Protein AF-A0A2A7X2U5-F1 (afdb_monomer_lite)

Secondary structure (DSSP, 8-state):
-EE---GGGHHHHHHHHHTTS-S-EE--HHHHHHHHHHH--

Sequence (41 aa):
MAEAGGEKKIDAIYGALKGNYIKTLITDEATAISLLNLEVK

pLDDT: mean 91.5, std 8.27, range [53.09, 97.12]

Radius of gyration: 9.32 Å; chains: 1; bounding box: 19×20×18 Å

Structure (mmCIF, N/CA/C/O backbone):
data_AF-A0A2A7X2U5-F1
#
_entry.id   AF-A0A2A7X2U5-F1
#
loop_
_atom_site.group_PDB
_atom_site.id
_atom_site.type_symbol
_atom_site.label_atom_id
_atom_site.label_alt_id
_atom_site.label_comp_id
_atom_site.label_asym_id
_atom_site.label_entity_id
_atom_site.label_seq_id
_atom_site.pdbx_PDB_ins_code
_atom_site.Cartn_x
_atom_site.Cartn_y
_atom_site.Cartn_z
_atom_site.occupancy
_atom_site.B_iso_or_equiv
_atom_site.auth_seq_id
_atom_site.auth_comp_id
_atom_site.auth_asym_id
_atom_site.auth_atom_id
_atom_site.pdbx_PDB_model_num
ATOM 1 N N . MET A 1 1 ? 3.755 -9.890 -7.254 1.00 77.88 1 MET A N 1
ATOM 2 C CA . MET A 1 1 ? 4.499 -9.525 -6.032 1.00 77.88 1 MET A CA 1
ATOM 3 C C . MET A 1 1 ? 5.362 -8.331 -6.385 1.00 77.88 1 MET A C 1
ATOM 5 O O . MET A 1 1 ? 5.930 -8.354 -7.470 1.00 77.88 1 MET A O 1
ATOM 9 N N . ALA A 1 2 ? 5.369 -7.283 -5.564 1.00 91.25 2 ALA A N 1
ATOM 10 C CA . ALA A 1 2 ? 6.102 -6.046 -5.837 1.00 91.25 2 ALA A CA 1
ATOM 11 C C . ALA A 1 2 ? 6.872 -5.574 -4.598 1.00 91.25 2 ALA A C 1
ATOM 13 O O . ALA A 1 2 ? 6.446 -5.833 -3.473 1.00 91.25 2 ALA A O 1
ATOM 14 N N . GLU A 1 3 ? 7.971 -4.860 -4.833 1.00 93.44 3 GLU A N 1
ATOM 15 C CA . GLU A 1 3 ? 8.804 -4.219 -3.814 1.00 93.44 3 GLU A CA 1
ATOM 16 C C . GLU A 1 3 ? 8.834 -2.717 -4.103 1.00 93.44 3 GLU A C 1
ATOM 18 O O . GLU A 1 3 ? 9.207 -2.298 -5.203 1.00 93.44 3 GLU A O 1
ATOM 23 N N . ALA A 1 4 ? 8.386 -1.896 -3.156 1.00 92.38 4 ALA A N 1
ATOM 24 C CA . ALA A 1 4 ? 8.363 -0.446 -3.317 1.00 92.38 4 ALA A CA 1
ATOM 25 C C . ALA A 1 4 ? 8.381 0.252 -1.956 1.00 92.38 4 ALA A C 1
ATOM 27 O O . ALA A 1 4 ? 7.853 -0.280 -0.989 1.00 92.38 4 ALA A O 1
ATOM 28 N N . GLY A 1 5 ? 8.965 1.449 -1.908 1.00 89.81 5 GLY A N 1
ATOM 29 C CA . GLY A 1 5 ? 9.071 2.269 -0.704 1.00 89.81 5 GLY A CA 1
ATOM 30 C C . GLY A 1 5 ? 9.442 3.721 -1.018 1.00 89.81 5 GLY A C 1
ATOM 31 O O . GLY A 1 5 ? 9.862 4.039 -2.143 1.00 89.81 5 GLY A O 1
ATOM 32 N N . GLY A 1 6 ? 9.281 4.590 -0.021 1.00 90.19 6 GLY A N 1
ATOM 33 C CA . GLY A 1 6 ? 9.636 6.010 -0.039 1.00 90.19 6 GLY A CA 1
ATOM 34 C C . GLY A 1 6 ? 8.459 6.969 -0.264 1.00 90.19 6 GLY A C 1
ATOM 35 O O . GLY A 1 6 ? 7.600 6.755 -1.121 1.00 90.19 6 GLY A O 1
ATOM 36 N N . GLU A 1 7 ? 8.480 8.098 0.453 1.00 81.88 7 GLU A N 1
ATOM 37 C CA . GLU A 1 7 ? 7.386 9.088 0.527 1.00 81.88 7 GLU A CA 1
ATOM 38 C C . GLU A 1 7 ? 6.923 9.636 -0.832 1.00 81.88 7 GLU A C 1
ATOM 40 O O . GLU A 1 7 ? 5.748 9.923 -1.034 1.00 81.88 7 GLU A O 1
ATOM 45 N N . LYS A 1 8 ? 7.826 9.749 -1.813 1.00 87.06 8 LYS A N 1
ATOM 46 C CA . LYS A 1 8 ? 7.486 10.277 -3.147 1.00 87.06 8 LYS A CA 1
ATOM 47 C C . LYS A 1 8 ? 6.669 9.308 -4.010 1.00 87.06 8 LYS A C 1
ATOM 49 O O . LYS A 1 8 ? 6.281 9.678 -5.114 1.00 87.06 8 LYS A O 1
ATOM 54 N N . LYS A 1 9 ? 6.463 8.063 -3.566 1.00 91.38 9 LYS A N 1
ATOM 55 C CA . LYS A 1 9 ? 5.813 6.998 -4.350 1.00 91.38 9 LYS A CA 1
ATOM 56 C C . LYS A 1 9 ? 4.477 6.530 -3.766 1.00 91.38 9 LYS A C 1
ATOM 58 O O . LYS A 1 9 ? 3.868 5.635 -4.349 1.00 91.38 9 LYS A O 1
ATOM 63 N N . ILE A 1 10 ? 4.016 7.121 -2.660 1.00 94.81 10 ILE A N 1
ATOM 64 C CA . ILE A 1 10 ? 2.839 6.644 -1.917 1.00 94.81 10 ILE A CA 1
ATOM 65 C C . ILE A 1 10 ? 1.589 6.576 -2.801 1.00 94.81 10 ILE A C 1
ATOM 67 O O . ILE A 1 10 ? 0.961 5.522 -2.860 1.00 94.81 10 ILE A O 1
ATOM 71 N N . ASP A 1 11 ? 1.277 7.629 -3.559 1.00 94.19 11 ASP A N 1
ATOM 72 C CA . ASP A 1 11 ? 0.068 7.668 -4.397 1.00 94.19 11 ASP A CA 1
ATOM 73 C C . ASP A 1 11 ? 0.067 6.587 -5.486 1.00 94.19 11 ASP A C 1
ATOM 75 O O . ASP A 1 11 ? -0.955 5.954 -5.756 1.00 94.19 11 ASP A O 1
ATOM 79 N N . ALA A 1 12 ? 1.230 6.326 -6.087 1.00 95.25 12 ALA A N 1
ATOM 80 C CA . ALA A 1 12 ? 1.379 5.296 -7.109 1.00 95.25 12 ALA A CA 1
ATOM 81 C C . ALA A 1 12 ? 1.216 3.886 -6.519 1.00 95.25 12 ALA A C 1
ATOM 83 O O . ALA A 1 12 ? 0.522 3.048 -7.096 1.00 95.25 12 ALA A O 1
ATOM 84 N N . ILE A 1 13 ? 1.826 3.631 -5.356 1.00 95.19 13 ILE A N 1
ATOM 85 C CA . ILE A 1 13 ? 1.700 2.352 -4.643 1.00 95.19 13 ILE A CA 1
ATOM 86 C C . ILE A 1 13 ? 0.243 2.135 -4.214 1.00 95.19 13 ILE A C 1
ATOM 88 O O . ILE A 1 13 ? -0.316 1.060 -4.441 1.00 95.19 13 ILE A O 1
ATOM 92 N N . TYR A 1 14 ? -0.396 3.167 -3.659 1.00 94.88 14 TYR A N 1
ATOM 93 C CA . TYR A 1 14 ? -1.792 3.128 -3.233 1.00 94.88 14 TYR A CA 1
ATOM 94 C C . TYR A 1 14 ? -2.742 2.862 -4.407 1.00 94.88 14 TYR A C 1
ATOM 96 O O . TYR A 1 14 ? -3.599 1.981 -4.326 1.00 94.88 14 TYR A O 1
ATOM 104 N N . GLY A 1 15 ? -2.539 3.545 -5.538 1.00 95.31 15 GLY A N 1
ATOM 105 C CA . GLY A 1 15 ? -3.295 3.307 -6.766 1.00 95.31 15 GLY A CA 1
ATOM 106 C C . GLY A 1 15 ? -3.131 1.881 -7.299 1.00 95.31 15 GLY A C 1
ATOM 107 O O . GLY A 1 15 ? -4.116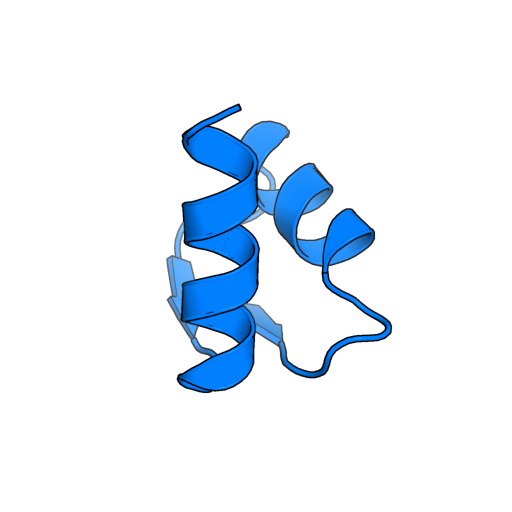 1.258 -7.694 1.00 95.31 15 GLY A O 1
ATOM 108 N N . ALA A 1 16 ? -1.918 1.320 -7.255 1.00 95.69 16 ALA A N 1
ATOM 109 C CA . ALA A 1 16 ? -1.662 -0.056 -7.683 1.00 95.69 16 ALA A CA 1
ATOM 110 C C . ALA A 1 16 ? -2.364 -1.099 -6.790 1.00 95.69 16 ALA A C 1
ATOM 112 O O . ALA A 1 16 ? -2.891 -2.091 -7.305 1.00 95.69 16 ALA A O 1
ATOM 113 N N . LEU A 1 17 ? -2.406 -0.862 -5.472 1.00 94.06 17 LEU A N 1
ATOM 114 C CA . LEU A 1 17 ? -3.133 -1.693 -4.504 1.00 94.06 17 LEU A CA 1
ATOM 115 C C . LEU A 1 17 ? -4.651 -1.606 -4.715 1.00 94.06 17 LEU A C 1
ATOM 117 O O . LEU A 1 17 ? -5.301 -2.637 -4.883 1.00 94.06 17 LEU A O 1
ATOM 121 N N . LYS A 1 18 ? -5.222 -0.393 -4.769 1.00 94.00 18 LYS A N 1
ATOM 122 C CA . LYS A 1 18 ? -6.669 -0.188 -4.981 1.00 94.00 18 LYS A CA 1
ATOM 123 C C . LYS A 1 18 ? -7.138 -0.675 -6.351 1.00 94.00 18 LYS A C 1
ATOM 125 O O . LYS A 1 18 ? -8.237 -1.205 -6.467 1.00 94.00 18 LYS A O 1
ATOM 130 N N . GLY A 1 19 ? -6.292 -0.542 -7.371 1.00 95.19 19 GLY A N 1
ATOM 131 C CA . GLY A 1 19 ? -6.524 -1.091 -8.706 1.00 95.19 19 GLY A CA 1
ATOM 132 C C . GLY A 1 19 ? -6.339 -2.610 -8.802 1.00 95.19 19 GLY A C 1
ATOM 133 O O . GLY A 1 19 ? -6.547 -3.169 -9.874 1.00 95.19 19 GLY A O 1
ATOM 134 N N . ASN A 1 20 ? -5.959 -3.282 -7.706 1.00 93.12 20 ASN A N 1
ATOM 135 C CA . ASN A 1 20 ? -5.735 -4.729 -7.622 1.00 93.12 20 ASN A CA 1
ATOM 136 C C . ASN A 1 20 ? -4.672 -5.254 -8.616 1.00 93.12 20 ASN A C 1
ATOM 138 O O . ASN A 1 20 ? -4.687 -6.425 -8.997 1.00 93.12 20 ASN A O 1
ATOM 142 N N . TYR A 1 21 ? -3.728 -4.397 -9.023 1.00 96.00 21 TYR A N 1
ATOM 143 C CA . TYR A 1 21 ? -2.612 -4.755 -9.908 1.00 96.00 21 TYR A CA 1
ATOM 144 C C . TYR A 1 21 ? -1.503 -5.510 -9.167 1.00 96.00 21 TYR A C 1
ATOM 146 O O . TYR A 1 21 ? -0.741 -6.267 -9.769 1.00 96.00 21 TYR A O 1
ATOM 154 N N . ILE A 1 22 ? -1.412 -5.320 -7.848 1.00 93.62 22 ILE A N 1
ATOM 155 C CA . ILE A 1 22 ? -0.474 -6.024 -6.975 1.00 93.62 22 ILE A CA 1
ATOM 156 C C . ILE A 1 22 ? -1.211 -6.688 -5.815 1.00 93.62 22 ILE A C 1
ATOM 158 O O . ILE A 1 22 ? -1.956 -6.056 -5.075 1.00 93.62 22 ILE A O 1
ATOM 162 N N . LYS A 1 23 ? -0.977 -7.993 -5.654 1.00 93.12 23 LYS A N 1
ATOM 163 C CA . LYS A 1 23 ? -1.607 -8.811 -4.607 1.00 93.12 23 LYS A CA 1
ATOM 164 C C . LYS A 1 23 ? -0.835 -8.816 -3.285 1.00 93.12 23 LYS A C 1
ATOM 166 O O . LYS A 1 23 ? -1.429 -8.981 -2.227 1.00 93.12 23 LYS A O 1
ATOM 171 N N . THR A 1 24 ? 0.484 -8.662 -3.360 1.00 94.94 24 THR A N 1
ATOM 172 C CA . THR A 1 24 ? 1.408 -8.695 -2.219 1.00 94.94 24 THR A CA 1
ATOM 173 C C . THR A 1 24 ? 2.483 -7.640 -2.445 1.00 94.94 24 THR A C 1
ATOM 175 O O . THR A 1 24 ? 3.124 -7.650 -3.505 1.00 94.94 24 THR A O 1
ATOM 178 N N . LEU A 1 25 ? 2.657 -6.756 -1.461 1.00 96.06 25 LEU A N 1
ATOM 179 C CA . LEU A 1 25 ? 3.649 -5.682 -1.427 1.00 96.06 25 LEU A CA 1
ATOM 180 C C . LEU A 1 25 ? 4.639 -5.946 -0.287 1.00 96.06 25 LEU A C 1
ATOM 182 O O . LEU A 1 25 ? 4.216 -6.156 0.847 1.00 96.06 25 LEU A O 1
ATOM 186 N N . ILE A 1 26 ? 5.935 -5.905 -0.589 1.00 97.12 26 ILE A N 1
ATOM 187 C CA . ILE A 1 26 ? 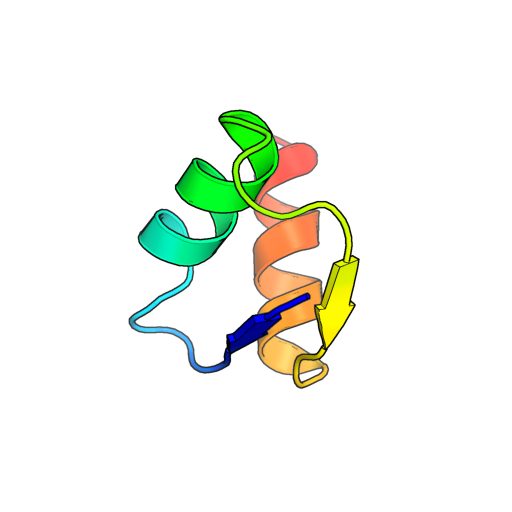7.002 -5.789 0.410 1.00 97.12 26 ILE A CA 1
ATOM 188 C C . ILE A 1 26 ? 7.461 -4.330 0.421 1.00 97.12 26 ILE A C 1
ATOM 190 O O 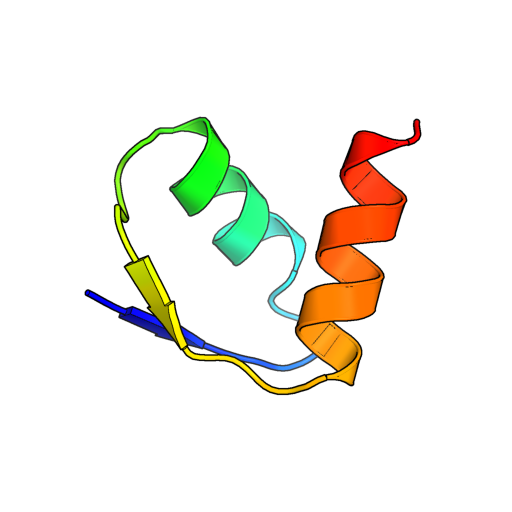. I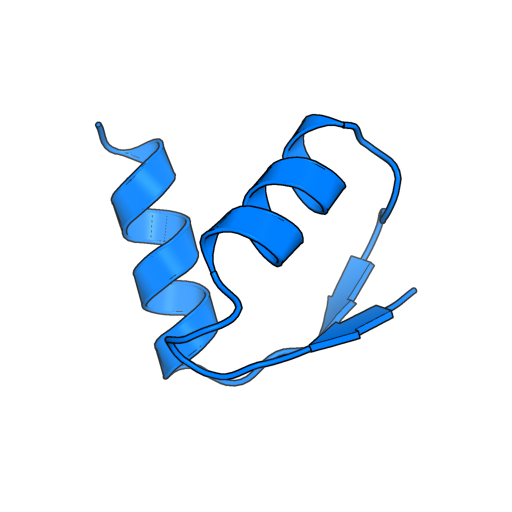LE A 1 26 ? 7.694 -3.740 -0.635 1.00 97.12 26 ILE A O 1
ATOM 194 N N . THR A 1 27 ? 7.560 -3.744 1.611 1.00 96.81 27 THR A N 1
ATOM 195 C CA . THR A 1 27 ? 7.838 -2.319 1.797 1.00 96.81 27 THR A CA 1
ATOM 196 C C . THR A 1 27 ? 8.510 -2.059 3.145 1.00 96.81 27 THR A C 1
ATOM 198 O O . THR A 1 27 ? 8.488 -2.915 4.029 1.00 96.81 27 THR A O 1
ATOM 201 N N . ASP A 1 28 ? 9.083 -0.868 3.308 1.00 96.12 28 ASP A N 1
ATOM 202 C CA . ASP A 1 28 ? 9.515 -0.343 4.603 1.00 96.12 28 ASP A CA 1
ATOM 203 C C . ASP A 1 28 ? 8.338 0.137 5.478 1.00 96.12 28 ASP A C 1
ATOM 205 O O . ASP A 1 28 ? 7.220 0.364 4.999 1.00 96.12 28 ASP A O 1
ATOM 209 N N . GLU A 1 29 ? 8.617 0.296 6.775 1.00 95.94 29 GLU A N 1
ATOM 210 C CA . GLU A 1 29 ? 7.659 0.715 7.804 1.00 95.94 29 GLU A CA 1
ATOM 211 C C . GLU A 1 29 ? 7.053 2.098 7.529 1.00 95.94 29 GLU A C 1
ATOM 213 O O . GLU A 1 29 ? 5.840 2.269 7.647 1.00 95.94 29 GLU A O 1
ATOM 218 N N . ALA A 1 30 ? 7.870 3.075 7.122 1.00 95.69 30 ALA A N 1
ATOM 219 C CA . ALA A 1 30 ? 7.408 4.441 6.879 1.00 95.69 30 ALA A CA 1
ATOM 220 C C . ALA A 1 30 ? 6.339 4.475 5.777 1.00 95.69 30 ALA A C 1
ATOM 222 O O . ALA A 1 30 ? 5.272 5.066 5.942 1.00 95.69 30 ALA A O 1
ATOM 223 N N . THR A 1 31 ? 6.589 3.758 4.684 1.00 95.75 31 THR A N 1
ATOM 224 C CA . THR A 1 31 ? 5.648 3.602 3.573 1.00 95.75 31 THR A CA 1
ATOM 225 C C . THR A 1 31 ? 4.376 2.870 4.007 1.00 95.75 31 THR A C 1
ATOM 227 O O . THR A 1 31 ? 3.280 3.282 3.627 1.00 95.75 31 THR A O 1
ATOM 230 N N . ALA A 1 32 ? 4.487 1.822 4.833 1.00 95.62 32 ALA A N 1
ATOM 231 C CA . ALA A 1 32 ? 3.323 1.110 5.365 1.00 95.62 32 ALA A CA 1
ATOM 232 C C . ALA A 1 32 ? 2.424 2.031 6.211 1.00 95.62 32 ALA A C 1
ATOM 234 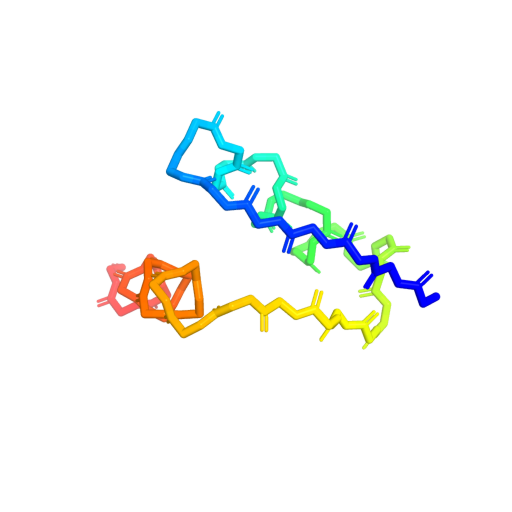O O . ALA A 1 32 ? 1.209 2.046 6.018 1.00 95.62 32 ALA A O 1
ATOM 235 N N . ILE A 1 33 ? 3.014 2.851 7.087 1.00 95.88 33 ILE A N 1
ATOM 236 C CA . ILE A 1 33 ? 2.283 3.838 7.897 1.00 95.88 33 ILE A CA 1
ATOM 237 C C . ILE A 1 33 ? 1.581 4.867 7.001 1.00 95.88 33 ILE A C 1
ATOM 239 O O . ILE A 1 33 ? 0.401 5.156 7.207 1.00 95.88 33 ILE A O 1
ATOM 243 N N . SER A 1 34 ? 2.266 5.405 5.986 1.00 95.19 34 SER A N 1
ATOM 244 C CA . SER A 1 34 ? 1.654 6.344 5.037 1.00 95.19 34 SER A CA 1
ATOM 245 C C . SER A 1 34 ? 0.450 5.737 4.315 1.00 95.19 34 SER A C 1
ATOM 247 O O . SER A 1 34 ? -0.575 6.404 4.192 1.00 95.19 34 SER A O 1
ATOM 249 N N . LEU A 1 35 ? 0.546 4.476 3.876 1.00 94.75 35 LEU A N 1
ATOM 250 C CA . LEU A 1 35 ? -0.557 3.770 3.218 1.00 94.75 35 LEU A CA 1
ATOM 251 C C . LEU A 1 35 ? -1.748 3.556 4.162 1.00 94.75 35 LEU A C 1
ATOM 253 O O . LEU A 1 35 ? -2.882 3.812 3.766 1.00 94.75 35 LEU A O 1
ATOM 257 N N . LEU A 1 36 ? -1.505 3.151 5.413 1.00 94.56 36 LEU A N 1
ATOM 258 C CA . LEU A 1 36 ? -2.564 2.969 6.415 1.00 94.56 36 LEU A CA 1
ATOM 259 C C . LEU A 1 36 ? -3.298 4.283 6.717 1.00 94.56 36 LEU A C 1
ATOM 261 O O . LEU A 1 36 ? -4.523 4.308 6.791 1.00 94.56 36 LEU A O 1
ATOM 265 N N . ASN A 1 37 ? -2.569 5.396 6.824 1.00 94.19 37 ASN A N 1
ATOM 266 C CA . ASN A 1 37 ? -3.159 6.713 7.079 1.00 94.19 37 ASN A CA 1
ATOM 267 C C . ASN A 1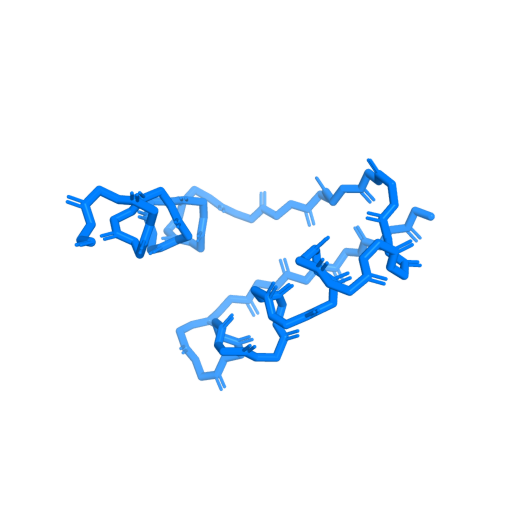 37 ? -4.042 7.222 5.926 1.00 94.19 37 ASN A C 1
ATOM 269 O O . ASN A 1 37 ? -4.911 8.063 6.157 1.00 94.19 37 ASN A O 1
ATOM 273 N N . LEU A 1 38 ? -3.832 6.736 4.697 1.00 90.69 38 LEU A N 1
ATOM 274 C CA . LEU A 1 38 ? -4.684 7.065 3.553 1.00 90.69 38 LEU A CA 1
ATOM 275 C C . LEU A 1 38 ? -6.018 6.311 3.562 1.00 90.69 38 LEU A C 1
ATOM 277 O O . LEU A 1 38 ? -6.982 6.829 3.012 1.00 90.69 38 LEU A O 1
ATOM 281 N N . GLU A 1 39 ? -6.094 5.122 4.170 1.00 80.38 39 GLU A N 1
ATOM 282 C CA . GLU A 1 39 ? -7.347 4.351 4.257 1.00 80.38 39 GLU A CA 1
ATOM 283 C C . GLU A 1 39 ? -8.278 4.811 5.384 1.00 80.38 39 GLU A C 1
ATOM 285 O O . GLU A 1 39 ? -9.471 4.524 5.345 1.00 80.38 39 GLU A O 1
ATOM 290 N N . VAL A 1 40 ? -7.745 5.504 6.393 1.00 69.06 40 VAL A N 1
ATOM 291 C CA . VAL A 1 40 ? -8.517 5.998 7.549 1.00 69.06 40 VAL A CA 1
ATOM 292 C C . VAL A 1 40 ? -9.184 7.360 7.262 1.00 69.06 40 VAL A C 1
ATOM 294 O O . VAL A 1 40 ? -9.941 7.866 8.091 1.00 69.06 40 VAL A O 1
ATOM 297 N N . LYS A 1 41 ? -8.940 7.950 6.085 1.00 53.09 41 LYS A N 1
ATOM 298 C CA . LYS A 1 41 ? -9.667 9.118 5.561 1.00 53.09 41 LYS A CA 1
ATOM 299 C C . LYS A 1 41 ? -10.793 8.697 4.628 1.00 53.09 41 LYS A C 1
ATOM 301 O O . LYS A 1 41 ? -11.857 9.348 4.713 1.00 53.09 41 LYS A O 1
#

Foldseek 3Di:
DEEDEDPVCLVVVLCCVVVVVDDDYDYDPVSVVSSVVVVVD